Protein AF-A0A1Y2S8Y4-F1 (afdb_monomer_lite)

pLDDT: mean 85.52, std 11.67, range [50.12, 95.56]

Secondary structure (DSSP, 8-state):
---PPPEEEEEEE--SSSEEEEEEEEEEESEESSS-PSPSEE-TT-EEEEEEE-SSTT---EEEEEEEEE---

Structure (mmCIF, N/CA/C/O backbone):
data_AF-A0A1Y2S8Y4-F1
#
_entry.id   AF-A0A1Y2S8Y4-F1
#
loop_
_atom_site.group_PDB
_atom_site.id
_atom_site.type_symbol
_atom_site.label_atom_id
_atom_site.label_alt_id
_atom_site.label_comp_id
_atom_site.label_asym_id
_atom_site.label_entity_id
_atom_site.label_seq_id
_atom_site.pdbx_PDB_ins_code
_atom_site.Cartn_x
_atom_site.Cartn_y
_atom_site.Cartn_z
_atom_site.occupancy
_atom_site.B_iso_or_equiv
_atom_site.auth_seq_id
_atom_site.auth_comp_id
_atom_site.auth_asym_id
_atom_site.auth_atom_id
_atom_site.pdbx_PDB_model_num
ATOM 1 N N . MET A 1 1 ? 19.645 6.298 -25.434 1.00 50.12 1 MET A N 1
ATOM 2 C CA . MET A 1 1 ? 18.311 6.385 -24.806 1.00 50.12 1 MET A CA 1
ATOM 3 C C . MET A 1 1 ? 18.459 5.850 -23.393 1.00 50.12 1 MET A C 1
ATOM 5 O O . MET A 1 1 ? 18.663 4.652 -23.240 1.00 50.12 1 MET A O 1
ATOM 9 N N . ASP A 1 2 ? 18.490 6.737 -22.398 1.00 52.50 2 ASP A N 1
ATOM 10 C CA . ASP A 1 2 ? 18.601 6.354 -20.985 1.00 52.50 2 ASP A CA 1
ATOM 11 C C . ASP A 1 2 ? 17.299 5.680 -20.556 1.00 52.50 2 ASP A C 1
ATOM 13 O O . ASP A 1 2 ? 16.258 6.334 -20.472 1.00 52.50 2 ASP A O 1
ATOM 17 N N . ILE A 1 3 ? 17.331 4.368 -20.326 1.00 52.97 3 ILE A N 1
ATOM 18 C CA . ILE A 1 3 ? 16.174 3.671 -19.767 1.00 52.97 3 ILE A CA 1
ATOM 19 C C . ILE A 1 3 ? 16.275 3.793 -18.255 1.00 52.97 3 ILE A C 1
ATOM 21 O O . ILE A 1 3 ? 17.067 3.108 -17.612 1.00 52.97 3 ILE A O 1
ATOM 25 N N . ARG A 1 4 ? 15.508 4.730 -17.704 1.00 62.66 4 ARG A N 1
ATOM 26 C CA . ARG A 1 4 ? 15.442 4.957 -16.263 1.00 62.66 4 ARG A CA 1
ATOM 27 C C . ARG A 1 4 ? 14.575 3.871 -15.635 1.00 62.66 4 ARG A C 1
ATOM 29 O O . ARG A 1 4 ? 13.500 3.573 -16.143 1.00 62.66 4 ARG A O 1
ATOM 36 N N . GLU A 1 5 ? 15.045 3.298 -14.530 1.00 69.81 5 GLU A N 1
ATOM 37 C CA . GLU A 1 5 ? 14.234 2.443 -13.661 1.00 69.81 5 GLU A CA 1
ATOM 38 C C . GLU A 1 5 ? 12.943 3.199 -13.301 1.00 69.81 5 GLU A C 1
ATOM 40 O O . GLU A 1 5 ? 12.990 4.289 -12.724 1.00 69.81 5 GLU A O 1
ATOM 45 N N . HIS A 1 6 ? 11.785 2.656 -13.681 1.00 82.06 6 HIS A N 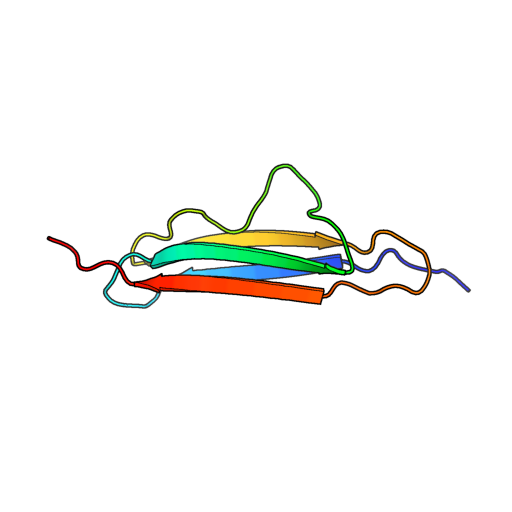1
ATOM 46 C CA . HIS A 1 6 ? 10.499 3.242 -13.320 1.00 82.06 6 HIS A CA 1
ATOM 47 C C . HIS A 1 6 ? 10.152 2.802 -11.901 1.00 82.06 6 HIS A C 1
ATOM 49 O O . HIS A 1 6 ? 10.157 1.604 -11.611 1.00 82.06 6 HIS A O 1
ATOM 55 N N . SER A 1 7 ? 9.874 3.764 -11.020 1.00 88.12 7 SER A N 1
ATOM 56 C CA . SER A 1 7 ? 9.434 3.497 -9.651 1.00 88.12 7 SER A CA 1
ATOM 57 C C . SER A 1 7 ? 8.173 4.281 -9.324 1.00 88.12 7 SER A C 1
ATOM 59 O O . SER A 1 7 ? 7.982 5.396 -9.811 1.00 88.12 7 SER A O 1
ATOM 61 N N . VAL A 1 8 ? 7.320 3.678 -8.502 1.00 89.31 8 VAL A N 1
ATOM 62 C CA . VAL A 1 8 ? 6.077 4.259 -8.005 1.00 89.31 8 VAL A CA 1
ATOM 63 C C . VAL A 1 8 ? 6.185 4.353 -6.491 1.00 89.31 8 VAL A C 1
ATOM 65 O O . VAL A 1 8 ? 6.436 3.357 -5.816 1.00 89.31 8 VAL A O 1
ATOM 68 N N . THR A 1 9 ? 5.982 5.554 -5.956 1.00 91.12 9 THR A N 1
ATOM 69 C CA . THR A 1 9 ? 5.844 5.778 -4.516 1.00 91.12 9 THR A CA 1
ATOM 70 C C . THR A 1 9 ? 4.384 6.080 -4.209 1.00 91.12 9 THR A C 1
ATOM 72 O O . THR A 1 9 ? 3.826 7.049 -4.722 1.00 91.12 9 THR A O 1
ATOM 75 N N . VAL A 1 10 ? 3.775 5.268 -3.352 1.00 91.00 10 VAL A N 1
ATOM 76 C CA . VAL A 1 10 ? 2.409 5.438 -2.861 1.00 91.00 10 VAL A CA 1
ATOM 77 C C . VAL A 1 10 ? 2.468 5.948 -1.428 1.00 91.00 10 VAL A C 1
ATOM 79 O O . VAL A 1 10 ? 3.029 5.297 -0.548 1.00 91.00 10 VAL A O 1
ATOM 82 N N . LYS A 1 11 ? 1.865 7.113 -1.191 1.00 93.00 11 LYS A N 1
ATOM 83 C CA . LYS A 1 11 ? 1.690 7.687 0.145 1.00 93.00 11 LYS A CA 1
ATOM 84 C C . LYS A 1 11 ? 0.245 7.498 0.575 1.00 93.00 11 LYS A C 1
ATOM 86 O O . LYS A 1 11 ? -0.667 7.964 -0.102 1.00 93.00 11 LYS A O 1
ATOM 91 N N . PHE A 1 12 ? 0.049 6.825 1.698 1.00 91.88 12 PHE A N 1
ATOM 92 C CA . PHE A 1 12 ? -1.257 6.611 2.299 1.00 91.88 12 PHE A CA 1
ATOM 93 C C . PHE A 1 12 ? -1.445 7.570 3.472 1.00 91.88 12 PHE A C 1
ATOM 95 O O . PHE A 1 12 ? -0.542 7.730 4.294 1.00 91.88 12 PHE A O 1
ATOM 102 N N . ARG A 1 13 ? -2.641 8.145 3.589 1.00 95.19 13 ARG A N 1
ATOM 103 C CA . ARG A 1 13 ? -3.088 8.909 4.756 1.00 95.19 13 ARG A CA 1
ATOM 104 C C . ARG A 1 13 ? -4.477 8.422 5.152 1.00 95.19 13 ARG A C 1
ATOM 106 O O . ARG A 1 13 ? -5.389 8.448 4.328 1.00 95.19 13 ARG A O 1
ATOM 113 N N . ASN A 1 14 ? -4.629 7.933 6.382 1.00 95.38 14 ASN A N 1
ATOM 114 C CA . ASN A 1 14 ? -5.916 7.451 6.876 1.00 95.38 14 ASN A CA 1
ATOM 115 C C . ASN A 1 14 ? -6.660 8.571 7.613 1.00 95.38 14 ASN A C 1
ATOM 117 O O . ASN A 1 14 ? -6.600 8.664 8.837 1.00 95.38 14 ASN A O 1
ATOM 121 N N . ASP A 1 15 ? -7.398 9.388 6.865 1.00 95.56 15 ASP A N 1
ATOM 122 C CA . ASP A 1 15 ? -8.302 10.404 7.425 1.00 95.56 15 ASP A CA 1
ATOM 123 C C . ASP A 1 15 ? -9.725 9.857 7.675 1.00 95.56 15 ASP A C 1
ATOM 125 O O . ASP A 1 15 ? -10.667 10.613 7.912 1.00 95.56 15 ASP A O 1
ATOM 129 N N . THR A 1 16 ? -9.917 8.533 7.616 1.00 92.12 16 THR A N 1
ATOM 130 C CA . THR A 1 16 ? -11.201 7.920 7.968 1.00 92.12 16 THR A CA 1
ATOM 131 C C . THR A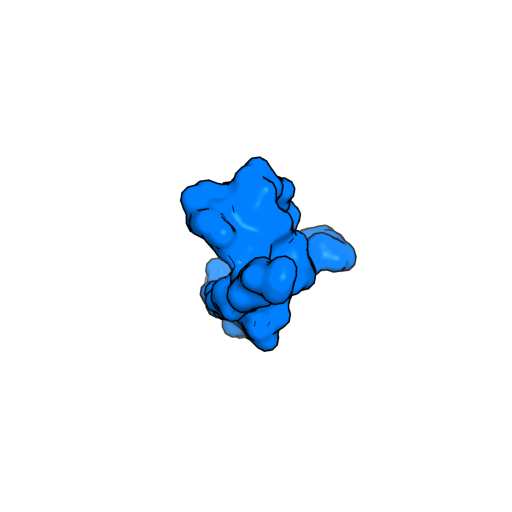 1 16 ? -11.372 7.853 9.488 1.00 92.12 16 THR A C 1
ATOM 133 O O . THR A 1 1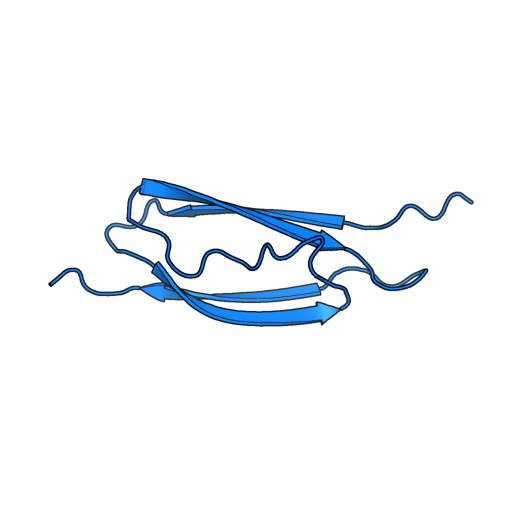6 ? -10.415 7.946 10.253 1.00 92.12 16 THR A O 1
ATOM 136 N N . ASN A 1 17 ? -12.603 7.639 9.955 1.00 92.88 17 ASN A N 1
ATOM 137 C CA . ASN A 1 17 ? -12.882 7.444 11.383 1.00 92.88 17 ASN A CA 1
ATOM 138 C C . ASN A 1 17 ? -12.629 6.010 11.889 1.00 92.88 17 ASN A C 1
ATOM 140 O O . ASN A 1 17 ? -13.109 5.663 12.962 1.00 92.88 17 ASN A O 1
ATOM 144 N N . HIS A 1 18 ? -11.915 5.182 11.126 1.00 93.81 18 HIS A N 1
ATOM 145 C CA . HIS A 1 18 ? -11.672 3.776 11.442 1.00 93.81 18 HIS A CA 1
ATOM 146 C C . HIS A 1 18 ? -10.205 3.425 11.218 1.00 93.81 18 HIS A C 1
ATOM 148 O O . HIS A 1 18 ? -9.526 4.050 10.400 1.00 93.81 18 HIS A O 1
ATOM 154 N N . ASP A 1 19 ? -9.747 2.366 11.873 1.00 94.12 19 ASP A N 1
ATOM 155 C CA . ASP A 1 19 ? -8.493 1.729 11.495 1.00 94.12 19 ASP A CA 1
ATOM 156 C C . ASP A 1 19 ? -8.694 0.942 10.194 1.00 94.12 19 ASP A C 1
ATOM 158 O O . ASP A 1 19 ? -9.755 0.356 9.943 1.00 94.12 19 ASP A O 1
ATOM 162 N N . LEU A 1 20 ? -7.675 0.947 9.339 1.00 94.56 20 LEU A N 1
ATOM 163 C CA . LEU A 1 20 ? -7.669 0.202 8.085 1.00 94.56 20 LEU A CA 1
ATOM 164 C C . LEU A 1 20 ? -6.639 -0.918 8.172 1.00 94.56 20 LEU A C 1
ATOM 166 O O . LEU A 1 20 ? -5.510 -0.681 8.581 1.00 94.56 20 LEU A O 1
ATOM 170 N N . VAL A 1 21 ? -6.997 -2.123 7.745 1.00 94.44 21 VAL A N 1
ATOM 171 C CA . VAL A 1 21 ? -6.071 -3.261 7.670 1.00 94.44 21 VAL A CA 1
ATOM 172 C C . VAL A 1 21 ? -5.863 -3.695 6.228 1.00 94.44 21 VAL A C 1
ATOM 174 O O . VAL A 1 21 ? -6.800 -3.696 5.423 1.00 94.44 21 VAL A O 1
ATOM 177 N N . LEU A 1 22 ? -4.637 -4.079 5.890 1.00 92.94 22 LEU A N 1
ATOM 178 C CA . LEU A 1 22 ? -4.294 -4.615 4.585 1.00 92.94 22 LEU A CA 1
ATOM 179 C C . LEU A 1 22 ? -4.966 -5.967 4.391 1.00 92.94 22 LEU A C 1
ATOM 181 O O . LEU A 1 22 ? -4.702 -6.928 5.108 1.00 92.94 22 LEU A O 1
ATOM 185 N N . LYS A 1 23 ? -5.831 -6.045 3.382 1.00 94.06 23 LYS A N 1
ATOM 186 C CA . LYS A 1 23 ? -6.465 -7.298 2.973 1.00 94.06 23 LYS A CA 1
ATOM 187 C C . LYS A 1 23 ? -5.666 -7.951 1.846 1.00 94.06 23 LYS A C 1
ATOM 189 O O . LYS A 1 23 ? -5.433 -9.156 1.874 1.00 94.06 23 LYS A O 1
ATOM 194 N N . THR A 1 24 ? -5.255 -7.155 0.8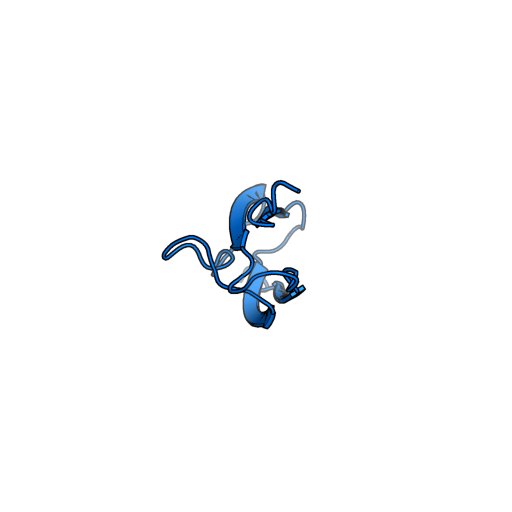62 1.00 90.06 24 THR A N 1
ATOM 195 C CA . THR A 1 24 ? -4.526 -7.643 -0.311 1.00 90.06 24 THR A CA 1
ATOM 196 C C . THR A 1 24 ? -3.492 -6.616 -0.741 1.00 90.06 24 THR A C 1
ATOM 198 O O . THR A 1 24 ? -3.812 -5.439 -0.882 1.00 90.06 24 THR A O 1
ATOM 201 N N . ASN A 1 25 ? -2.282 -7.086 -1.023 1.00 90.19 25 ASN A N 1
ATOM 202 C CA . ASN A 1 25 ? -1.301 -6.386 -1.838 1.00 90.19 25 ASN A CA 1
ATOM 203 C C . ASN A 1 25 ? -0.889 -7.329 -2.969 1.00 90.19 25 ASN A C 1
ATOM 205 O O . ASN A 1 25 ? -0.311 -8.382 -2.701 1.00 90.19 25 ASN A O 1
ATOM 209 N N . LYS A 1 26 ? -1.210 -6.974 -4.212 1.00 90.00 26 LYS A N 1
ATOM 210 C CA . LYS A 1 26 ? -0.815 -7.743 -5.392 1.00 90.00 26 LYS A CA 1
ATOM 211 C C . LYS A 1 26 ? -0.119 -6.816 -6.373 1.00 90.00 26 LYS A C 1
ATOM 213 O O . LYS A 1 26 ? -0.770 -5.961 -6.964 1.00 90.00 26 LYS A O 1
ATOM 218 N N . LEU A 1 27 ? 1.175 -7.024 -6.579 1.00 89.81 27 LEU A N 1
ATOM 219 C CA . LEU A 1 27 ? 1.865 -6.484 -7.744 1.00 89.81 27 LEU A CA 1
ATOM 220 C C . LEU A 1 27 ? 1.540 -7.381 -8.943 1.00 89.81 27 LEU A C 1
ATOM 222 O O . LEU A 1 27 ? 1.676 -8.601 -8.859 1.00 89.81 27 LEU A O 1
ATOM 226 N N . ILE A 1 28 ? 1.019 -6.771 -10.003 1.00 91.00 28 ILE A N 1
ATOM 227 C CA . ILE A 1 28 ? 0.804 -7.407 -11.306 1.00 91.00 28 ILE A CA 1
ATOM 228 C C . ILE A 1 28 ? 2.114 -7.327 -12.090 1.00 91.00 28 ILE A C 1
ATOM 230 O O . ILE A 1 28 ? 2.572 -8.343 -12.594 1.00 91.00 28 ILE A O 1
ATOM 234 N N . GLU A 1 29 ? 2.748 -6.151 -12.079 1.00 91.06 29 GLU A N 1
ATOM 235 C CA . GLU A 1 29 ? 4.057 -5.896 -12.676 1.00 91.06 29 GLU A CA 1
ATOM 236 C C . GLU A 1 29 ? 4.959 -5.139 -11.698 1.00 91.06 29 GLU A C 1
ATOM 238 O O . GLU A 1 29 ? 4.527 -4.212 -11.005 1.00 91.06 29 GLU A O 1
ATOM 243 N N . GLY A 1 30 ? 6.242 -5.496 -11.674 1.00 88.62 30 GLY A N 1
ATOM 244 C CA . GLY A 1 30 ? 7.236 -4.885 -10.791 1.00 88.62 30 GLY A CA 1
ATOM 245 C C . GLY A 1 30 ? 7.434 -5.610 -9.453 1.00 88.62 30 GLY A C 1
ATOM 246 O O . GLY A 1 30 ? 6.891 -6.681 -9.193 1.00 88.62 30 GLY A O 1
ATOM 247 N N . LYS A 1 31 ? 8.265 -5.021 -8.590 1.00 88.19 31 LYS A N 1
ATOM 248 C CA . LYS A 1 31 ? 8.621 -5.527 -7.257 1.00 88.19 31 LYS A CA 1
ATOM 249 C C . LYS A 1 31 ? 8.676 -4.398 -6.234 1.00 88.19 31 LYS A C 1
ATOM 251 O O . LYS A 1 31 ? 8.992 -3.261 -6.579 1.00 88.19 31 LYS A O 1
ATOM 256 N N . SER A 1 32 ? 8.416 -4.697 -4.964 1.00 86.38 32 SER A N 1
ATOM 257 C CA . SER A 1 32 ? 8.671 -3.742 -3.877 1.00 86.38 32 SER A CA 1
ATOM 258 C C . SER A 1 32 ? 10.162 -3.389 -3.811 1.00 86.38 32 SER A C 1
ATOM 260 O O . SER A 1 32 ? 11.023 -4.236 -4.050 1.00 86.38 32 SER A O 1
ATOM 262 N N . CYS A 1 33 ? 10.475 -2.127 -3.509 1.00 77.00 33 CYS A N 1
ATOM 263 C CA . CYS A 1 33 ? 11.858 -1.643 -3.449 1.00 77.00 33 CYS A CA 1
ATOM 264 C C . CYS A 1 33 ? 12.633 -2.107 -2.202 1.00 77.00 33 CYS A C 1
ATOM 266 O O . CYS A 1 33 ? 13.857 -2.009 -2.208 1.00 77.00 33 CYS A O 1
ATOM 268 N N . THR A 1 34 ? 11.954 -2.605 -1.167 1.00 64.75 34 THR A N 1
ATOM 269 C CA . THR A 1 34 ? 12.509 -3.111 0.105 1.00 64.75 34 THR A CA 1
ATOM 270 C C . THR A 1 34 ? 11.513 -4.095 0.745 1.00 64.75 34 THR A C 1
ATOM 272 O O . THR A 1 34 ? 10.446 -4.336 0.174 1.00 64.75 34 TH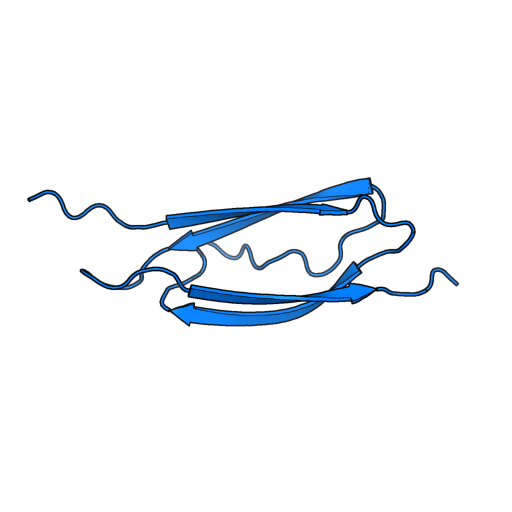R A O 1
ATOM 275 N N . ASP A 1 35 ? 11.802 -4.575 1.963 1.00 61.19 35 ASP A N 1
ATOM 276 C CA . ASP A 1 35 ? 10.836 -5.220 2.878 1.00 61.19 35 ASP A CA 1
ATOM 277 C C . ASP A 1 35 ? 9.595 -4.348 3.180 1.00 61.19 35 ASP A C 1
ATOM 279 O O . ASP A 1 35 ? 8.650 -4.801 3.826 1.00 61.19 35 ASP A O 1
ATOM 283 N N . ASN A 1 36 ? 9.556 -3.099 2.688 1.00 62.50 36 ASN A N 1
ATOM 284 C CA . ASN A 1 36 ? 8.365 -2.262 2.702 1.00 62.50 36 ASN A CA 1
ATOM 285 C C . ASN A 1 36 ? 7.292 -2.888 1.804 1.00 62.50 36 ASN A C 1
ATOM 287 O O . ASN A 1 36 ? 7.287 -2.753 0.577 1.00 62.50 36 ASN A O 1
ATOM 291 N N . HIS A 1 37 ? 6.347 -3.556 2.444 1.00 73.62 37 HIS A N 1
ATOM 292 C CA . HIS A 1 37 ? 5.012 -3.795 1.924 1.00 73.62 37 HIS A CA 1
ATOM 293 C C . HIS A 1 37 ? 4.122 -2.569 2.217 1.00 73.62 37 HIS A C 1
ATOM 295 O O . HIS A 1 37 ? 4.463 -1.748 3.074 1.00 73.62 37 HIS A O 1
ATOM 301 N N . PRO A 1 38 ? 2.959 -2.420 1.554 1.00 81.88 38 PRO A N 1
ATOM 302 C CA . PRO A 1 38 ? 1.915 -1.520 2.032 1.00 81.88 38 PRO A CA 1
ATOM 303 C C . PRO A 1 38 ? 1.649 -1.745 3.530 1.00 81.88 38 PRO A C 1
ATOM 305 O O . PRO A 1 38 ? 1.774 -2.880 3.999 1.00 81.88 38 PRO A O 1
ATOM 308 N N . PRO A 1 39 ? 1.288 -0.704 4.297 1.00 84.06 39 PRO A N 1
ATOM 309 C CA . PRO A 1 39 ? 1.101 -0.821 5.743 1.00 84.06 39 PRO A CA 1
ATOM 310 C C . PRO A 1 39 ? 0.081 -1.916 6.081 1.00 84.06 39 PRO A C 1
ATOM 312 O O . PRO A 1 39 ? -1.029 -1.899 5.553 1.00 84.06 39 PRO A O 1
ATOM 315 N N . LEU A 1 40 ? 0.443 -2.853 6.969 1.00 89.38 40 LEU A N 1
ATOM 316 C CA . LEU A 1 40 ? -0.466 -3.928 7.406 1.00 89.38 40 LEU A CA 1
ATOM 317 C C . LEU A 1 40 ? -1.680 -3.375 8.148 1.00 89.38 40 LEU A C 1
ATOM 319 O O . LEU A 1 40 ? -2.791 -3.860 7.960 1.00 89.38 40 LEU A O 1
ATOM 323 N N . THR A 1 41 ? -1.456 -2.337 8.950 1.00 91.56 41 THR A N 1
ATOM 324 C CA . THR A 1 41 ? -2.493 -1.598 9.661 1.00 91.56 41 THR A CA 1
ATOM 325 C C . THR A 1 41 ? -2.193 -0.113 9.543 1.00 91.56 41 THR A C 1
ATOM 327 O O . THR A 1 41 ? -1.057 0.319 9.730 1.00 91.56 41 THR A O 1
ATOM 330 N N . MET A 1 42 ? -3.220 0.674 9.251 1.00 93.38 42 MET A N 1
ATOM 331 C CA . MET A 1 42 ? -3.204 2.125 9.303 1.00 93.38 42 MET A CA 1
ATOM 332 C C . MET A 1 42 ? -4.188 2.588 10.366 1.00 93.38 42 MET A C 1
ATOM 334 O O . MET A 1 42 ? -5.399 2.600 10.138 1.00 93.38 42 MET A O 1
ATOM 338 N N . VAL A 1 43 ? -3.658 3.001 11.513 1.00 93.69 43 VAL A N 1
ATOM 339 C CA . VAL A 1 43 ? -4.452 3.603 12.589 1.00 93.69 43 VAL A CA 1
ATOM 340 C C . VAL A 1 43 ? -5.093 4.903 12.094 1.00 93.69 43 VAL A C 1
ATOM 342 O O . VAL A 1 43 ? -4.511 5.594 11.247 1.00 93.69 43 VAL A O 1
ATOM 345 N N . LYS A 1 44 ? -6.281 5.256 12.587 1.00 93.62 44 LYS A N 1
ATOM 346 C CA . LYS A 1 44 ? -6.901 6.565 12.327 1.00 93.62 44 LYS A CA 1
ATOM 347 C C . LYS A 1 44 ? -5.890 7.708 12.522 1.00 93.62 44 LYS A C 1
ATOM 349 O O . LYS A 1 44 ? -5.225 7.798 13.549 1.00 93.62 44 LYS A O 1
ATOM 354 N N . GLY A 1 45 ? -5.795 8.598 11.534 1.00 94.19 45 GLY A N 1
ATOM 355 C CA . GLY A 1 45 ? -4.895 9.755 11.534 1.00 94.19 45 GLY A CA 1
ATOM 356 C C . GLY A 1 45 ? -3.433 9.443 11.196 1.00 94.19 45 GLY A C 1
ATOM 357 O O . GLY A 1 45 ? -2.620 10.363 11.125 1.00 94.19 45 GLY A O 1
ATOM 358 N N . SER A 1 46 ? -3.077 8.175 10.968 1.00 94.94 46 SER A N 1
ATOM 359 C CA . SER A 1 46 ? -1.714 7.790 10.583 1.00 94.94 46 SER A CA 1
ATOM 360 C C . SER A 1 46 ? -1.443 7.985 9.088 1.00 94.94 46 SER A C 1
ATOM 362 O O . SER A 1 46 ? -2.351 8.119 8.260 1.00 94.94 46 SER A O 1
ATOM 364 N N . SER A 1 47 ? -0.159 7.995 8.736 1.00 94.62 47 SER A N 1
ATOM 365 C CA . SER A 1 47 ? 0.325 8.015 7.355 1.00 94.62 47 SER A CA 1
ATOM 366 C C . SER A 1 47 ? 1.404 6.955 7.162 1.00 94.62 47 SER A C 1
ATOM 368 O O . SER A 1 47 ? 2.114 6.609 8.104 1.00 94.62 47 SER A O 1
ATOM 370 N N . ALA A 1 48 ? 1.531 6.449 5.940 1.00 91.38 48 ALA A N 1
ATOM 371 C CA . ALA A 1 48 ? 2.536 5.462 5.564 1.00 91.38 48 ALA A CA 1
ATOM 372 C C . ALA A 1 48 ? 2.999 5.696 4.125 1.00 91.38 48 ALA A C 1
ATOM 374 O O . ALA A 1 48 ? 2.294 6.311 3.324 1.00 91.38 48 ALA A O 1
ATOM 375 N N . GLU A 1 49 ? 4.164 5.165 3.778 1.00 91.44 49 GLU A N 1
ATOM 376 C CA . GLU A 1 49 ? 4.702 5.214 2.424 1.00 91.44 49 GLU A CA 1
ATOM 377 C C . GLU A 1 49 ? 5.130 3.814 1.988 1.00 91.44 49 GLU A C 1
ATOM 379 O O . GLU A 1 49 ? 5.718 3.058 2.758 1.00 91.44 49 GLU A O 1
ATOM 384 N N . TRP A 1 50 ? 4.842 3.479 0.737 1.00 90.44 50 TRP A N 1
ATOM 385 C CA . TRP A 1 50 ? 5.304 2.263 0.088 1.00 90.44 50 TRP A CA 1
ATOM 386 C C . TRP A 1 50 ? 5.893 2.605 -1.276 1.00 90.44 50 TRP A C 1
ATOM 388 O O . TRP A 1 50 ? 5.368 3.460 -1.987 1.00 90.44 50 TRP A O 1
ATOM 398 N N . LYS A 1 51 ? 6.978 1.926 -1.655 1.00 91.06 51 LYS A N 1
ATOM 399 C CA . LYS A 1 51 ? 7.648 2.129 -2.937 1.00 91.06 51 LYS A CA 1
ATOM 400 C C . LYS A 1 51 ? 7.829 0.807 -3.671 1.00 91.06 51 LYS A C 1
ATOM 402 O O . LYS A 1 51 ? 8.330 -0.166 -3.104 1.00 91.06 51 LYS A O 1
ATOM 407 N N . SER A 1 52 ? 7.480 0.805 -4.947 1.00 91.19 52 SER A N 1
ATOM 408 C CA . SER A 1 52 ? 7.694 -0.298 -5.876 1.00 91.19 52 SER A CA 1
ATOM 409 C C . SER A 1 52 ? 8.451 0.175 -7.113 1.00 91.19 52 SER A C 1
ATOM 411 O O . SER A 1 52 ? 8.566 1.373 -7.386 1.00 91.19 52 SER A O 1
ATOM 413 N N . LYS A 1 53 ? 9.023 -0.778 -7.843 1.00 90.25 53 LYS A N 1
ATOM 414 C CA . LYS A 1 53 ? 9.788 -0.530 -9.056 1.00 90.25 53 LYS A CA 1
ATOM 415 C C . LYS A 1 53 ? 9.609 -1.608 -10.105 1.00 90.25 53 LYS A C 1
ATOM 417 O O . LYS A 1 53 ? 9.345 -2.764 -9.787 1.00 90.25 53 LYS A O 1
ATOM 422 N N . SER A 1 54 ? 9.845 -1.218 -11.347 1.00 89.81 54 SER A N 1
ATOM 423 C CA . SER A 1 54 ? 9.967 -2.116 -12.491 1.00 89.81 54 SER A CA 1
ATOM 424 C C . SER A 1 54 ? 11.024 -3.198 -12.240 1.00 89.81 54 SER A C 1
ATOM 426 O O . SER A 1 54 ? 12.047 -2.974 -11.585 1.00 89.81 54 SER A O 1
ATOM 428 N N . VAL A 1 55 ? 10.737 -4.405 -12.726 1.00 83.06 55 VAL A N 1
ATOM 429 C CA . VAL A 1 55 ? 11.643 -5.562 -12.645 1.00 83.06 55 VAL A CA 1
ATOM 430 C C . VAL A 1 55 ? 12.528 -5.684 -13.876 1.00 83.06 55 VAL A C 1
ATOM 432 O O . VAL A 1 55 ? 13.650 -6.172 -13.764 1.00 83.06 55 VAL A O 1
ATOM 435 N N . GLU A 1 56 ? 12.046 -5.207 -15.022 1.00 81.00 56 GLU A N 1
ATOM 436 C CA . GLU A 1 56 ? 12.682 -5.389 -16.318 1.00 81.00 56 GLU A CA 1
ATOM 437 C C . GLU A 1 56 ? 12.590 -4.131 -17.181 1.00 81.00 56 GLU A C 1
ATOM 439 O O . GLU A 1 56 ? 11.799 -3.212 -16.953 1.00 81.00 56 GLU A O 1
ATOM 444 N N . LYS A 1 57 ? 13.430 -4.112 -18.212 1.00 74.25 57 LYS A N 1
ATOM 445 C CA . LYS A 1 57 ? 13.486 -3.055 -19.213 1.00 74.25 57 LYS A CA 1
ATOM 446 C C . LYS A 1 57 ? 12.180 -3.048 -20.021 1.00 74.25 57 LYS A C 1
ATOM 448 O O . LYS A 1 57 ? 11.765 -4.089 -20.511 1.00 74.25 57 LYS A O 1
ATOM 453 N N . TYR A 1 58 ? 11.577 -1.870 -20.188 1.00 76.81 58 TYR A N 1
ATOM 454 C CA . TYR A 1 58 ? 10.291 -1.652 -20.882 1.00 76.81 58 TYR A CA 1
ATOM 455 C C . TYR A 1 58 ? 9.034 -2.170 -20.167 1.00 76.81 58 TYR A C 1
ATOM 457 O O . TYR A 1 58 ? 7.942 -2.024 -20.711 1.00 76.81 58 TYR A O 1
ATOM 465 N N . ILE A 1 59 ? 9.159 -2.696 -18.946 1.00 81.69 59 ILE A N 1
ATOM 466 C CA . ILE A 1 59 ? 8.017 -3.054 -18.099 1.00 81.69 59 ILE A CA 1
ATOM 467 C C . ILE A 1 59 ? 7.827 -1.971 -17.032 1.00 81.69 59 ILE A C 1
ATOM 469 O O . ILE A 1 59 ? 8.788 -1.498 -16.426 1.00 81.69 59 ILE A O 1
ATOM 473 N N . GLY A 1 60 ? 6.580 -1.546 -16.831 1.00 86.56 60 GLY A N 1
ATOM 474 C CA . GLY A 1 60 ? 6.207 -0.550 -15.829 1.00 86.56 60 GLY A CA 1
ATOM 475 C C . GLY A 1 60 ? 6.102 -1.126 -14.414 1.00 86.56 60 GLY A C 1
ATOM 476 O O . GLY A 1 60 ? 6.767 -2.089 -14.037 1.00 86.56 60 GLY A O 1
ATOM 477 N N . THR A 1 61 ? 5.268 -0.506 -13.588 1.00 89.88 61 THR A N 1
ATOM 478 C CA . THR A 1 61 ? 4.898 -1.039 -12.273 1.00 89.88 61 THR A CA 1
ATOM 479 C C . THR A 1 61 ? 3.397 -0.910 -12.118 1.00 89.88 61 THR A C 1
ATOM 481 O O . THR A 1 61 ? 2.859 0.187 -12.251 1.00 89.88 61 THR A O 1
ATOM 484 N N . GLU A 1 62 ? 2.731 -2.025 -11.846 1.00 90.88 62 GLU A N 1
ATOM 485 C CA . GLU A 1 62 ? 1.278 -2.112 -11.747 1.00 90.88 62 GLU A CA 1
ATOM 486 C C . GLU A 1 62 ? 0.902 -3.002 -10.566 1.00 90.88 62 GLU A C 1
ATOM 488 O O . GLU A 1 62 ? 1.524 -4.035 -10.316 1.00 90.88 62 GLU A O 1
ATOM 493 N N . GLY A 1 63 ? -0.135 -2.629 -9.825 1.00 90.69 63 GLY A N 1
ATOM 494 C CA . GLY A 1 63 ? -0.617 -3.444 -8.725 1.00 90.69 63 GLY A CA 1
ATOM 495 C C . GLY A 1 63 ? -1.894 -2.917 -8.099 1.00 90.69 63 GLY A C 1
ATOM 496 O O . GLY A 1 63 ? -2.395 -1.847 -8.435 1.00 90.69 63 GLY A O 1
ATOM 497 N N . ILE A 1 64 ? -2.409 -3.700 -7.158 1.00 92.50 64 ILE A N 1
ATOM 498 C CA . ILE A 1 64 ? -3.641 -3.437 -6.427 1.00 92.50 64 ILE A CA 1
ATOM 499 C C . ILE A 1 64 ? -3.349 -3.546 -4.932 1.00 92.50 64 ILE A C 1
ATOM 501 O O . ILE A 1 64 ? -2.830 -4.560 -4.456 1.00 92.50 64 ILE A O 1
ATOM 505 N N . VAL A 1 65 ? -3.752 -2.517 -4.186 1.00 92.56 65 VAL A N 1
ATOM 506 C CA . VAL A 1 65 ? -3.759 -2.504 -2.721 1.00 92.56 65 VAL A CA 1
ATOM 507 C C . VAL A 1 65 ? -5.204 -2.389 -2.252 1.00 92.56 65 VAL A C 1
ATOM 509 O O . VAL A 1 65 ? -5.911 -1.458 -2.629 1.00 92.56 65 VAL A O 1
ATOM 512 N N . ILE A 1 66 ? -5.650 -3.3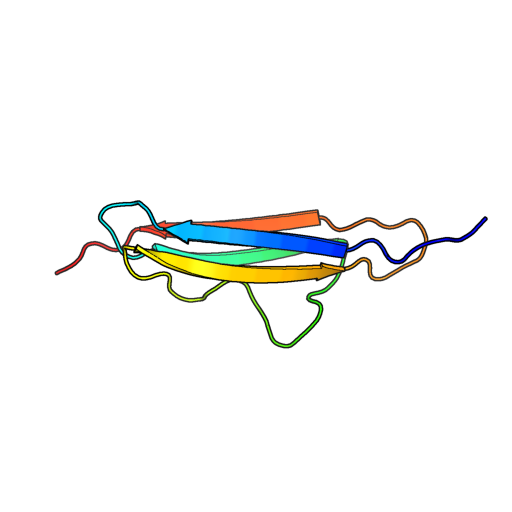38 -1.430 1.00 93.75 66 ILE A N 1
ATOM 513 C CA . ILE A 1 66 ? -6.993 -3.350 -0.845 1.00 93.75 66 ILE A CA 1
ATOM 514 C C . ILE A 1 66 ? -6.862 -3.231 0.666 1.00 93.75 66 ILE A C 1
ATOM 516 O O . ILE A 1 66 ? -6.332 -4.130 1.326 1.00 93.75 66 ILE A O 1
ATOM 520 N N . LEU A 1 67 ? -7.406 -2.144 1.204 1.00 93.44 67 LEU A N 1
ATOM 521 C CA . LEU A 1 67 ? -7.555 -1.910 2.634 1.00 93.44 67 LEU A CA 1
ATOM 522 C C . LEU A 1 67 ? -9.005 -2.179 3.055 1.00 93.44 67 LEU A C 1
ATOM 524 O O . LEU A 1 67 ? -9.947 -1.870 2.325 1.00 93.44 67 LEU A O 1
ATOM 528 N N . ARG A 1 68 ? -9.194 -2.754 4.241 1.00 94.62 68 ARG A N 1
ATOM 529 C CA . ARG A 1 68 ? -10.504 -3.013 4.844 1.00 94.62 68 ARG A CA 1
ATOM 530 C C . ARG A 1 68 ? -10.635 -2.197 6.125 1.00 94.62 68 ARG A C 1
ATOM 532 O O . ARG A 1 68 ? -9.750 -2.255 6.969 1.00 94.62 68 ARG A O 1
ATOM 539 N N . ARG A 1 69 ? -11.761 -1.499 6.298 1.00 94.00 69 ARG A N 1
ATOM 540 C CA . ARG A 1 69 ? -12.097 -0.859 7.579 1.00 94.00 69 ARG A CA 1
ATOM 541 C C . ARG A 1 69 ? -12.302 -1.899 8.678 1.00 94.00 69 ARG A C 1
ATOM 543 O O . ARG A 1 69 ? -12.932 -2.930 8.435 1.00 94.00 69 ARG A O 1
ATOM 550 N N . VAL A 1 70 ? -11.849 -1.591 9.882 1.00 89.25 70 VAL A N 1
ATOM 551 C CA . VAL A 1 70 ? -12.127 -2.373 11.087 1.00 89.25 70 VAL A CA 1
ATOM 552 C C . VAL A 1 70 ? -12.940 -1.501 12.037 1.00 89.25 70 VAL A C 1
ATOM 554 O O . VAL A 1 70 ? -12.642 -0.319 12.209 1.00 89.25 70 VAL A O 1
ATOM 557 N N . ALA A 1 71 ? -14.019 -2.055 12.592 1.00 77.44 71 ALA A N 1
ATOM 558 C CA . ALA A 1 71 ? -14.768 -1.376 13.641 1.00 77.44 71 ALA A CA 1
ATOM 559 C C . ALA A 1 71 ? -13.887 -1.297 14.891 1.00 77.44 71 ALA A C 1
ATOM 561 O O . ALA A 1 71 ? -13.302 -2.302 15.294 1.00 77.44 71 ALA A O 1
ATOM 562 N N . ILE A 1 72 ? -13.784 -0.105 15.468 1.00 63.75 72 ILE A N 1
ATOM 563 C CA . ILE A 1 72 ? -13.148 0.087 16.769 1.00 63.75 72 ILE A CA 1
ATOM 564 C C . ILE A 1 72 ? -14.159 -0.453 17.788 1.00 63.75 72 ILE A C 1
ATOM 566 O O . ILE A 1 72 ? -15.297 0.021 17.805 1.00 63.75 72 ILE A O 1
ATOM 570 N N . GLY A 1 73 ? -13.789 -1.520 18.500 1.00 55.94 73 GLY A N 1
ATOM 571 C CA . GLY A 1 73 ? -14.596 -2.093 19.582 1.00 55.94 73 GLY A CA 1
ATOM 572 C C . GLY A 1 73 ? -14.632 -1.196 20.807 1.00 55.94 73 GLY A C 1
ATOM 573 O O . GLY A 1 73 ? -13.677 -0.404 20.977 1.00 55.94 73 GLY A O 1
#

Sequence (73 aa):
MDIREHSVTVKFRNDTNHDLVLKTNKLIEGKSCTDNHPPLTMVKGSSAEWKSKSVEKYIGTEGIVILRRVAIG

Foldseek 3Di:
DDQDWAKDKDKDFAQDPFKKAWPDKDKPFWAWPDVDDPDRIDGHGRMDMTMTTGPDGPTHTDIDTDIDGDDDD

Organism: NCBI:txid351656

Radius of gyration: 14.36 Å; chains: 1; bounding box: 33×18×44 Å